Protein AF-A0A9J2QB67-F1 (afdb_monomer)

Solvent-accessible surface area (backbone atoms only — not comparable to full-atom values): 8719 Å² total; per-residue (Å²): 133,60,73,65,62,54,54,50,54,52,50,55,50,44,72,65,38,98,66,80,51,70,64,61,46,50,52,53,48,48,51,54,61,68,37,84,89,52,52,71,71,57,32,49,53,51,45,48,54,51,47,55,43,34,74,77,71,47,93,49,71,68,60,41,54,56,48,50,53,51,44,55,51,50,52,51,51,55,53,48,52,60,59,56,72,72,69,85,73,91,74,94,75,89,80,91,79,90,83,89,84,81,88,80,92,76,84,88,75,79,81,81,82,79,80,79,80,81,80,84,80,82,84,82,80,82,82,82,7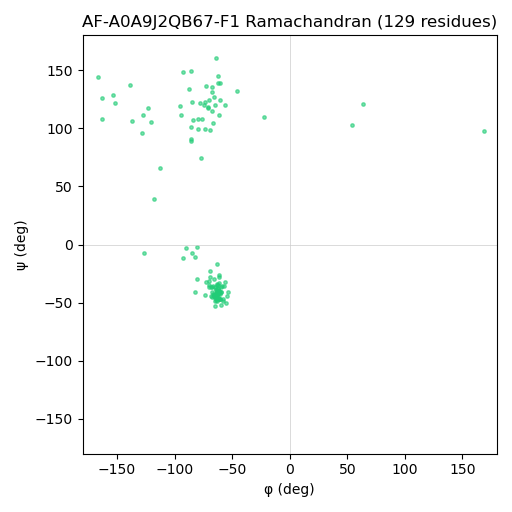6,90,132

Organism: Ascaris lumbricoides (NCBI:txid6252)

Sequence (131 aa):
MDSEQLYLALIDLAYSAPIFDENAVLDALDSALNCEYLSNEEKLRFSQRKLDFLEDLGTDINKLQKHLEYHTQLQKTIEGIATSSKRKSDHESKGNHSEKRSHTNANYGIPYVQQQQQYYVAATTTTDGLL

Foldseek 3Di:
DDPLVVLVVQLVVQVVDPDRDPVSNVVSLVCQLPDPPDDLVSNLVSLVVVLVCCVPPNPDVVSNVVSVVVSVVSVVVVVVVVVVVVPPDDDDDDDDDDDDDDDDDDDPDDDDPPDDDDDDDDDDDPPDDDD

Structure (mmCIF, N/CA/C/O backbone):
data_AF-A0A9J2QB67-F1
#
_entry.id   AF-A0A9J2QB67-F1
#
loop_
_atom_site.group_PDB
_atom_site.id
_atom_site.type_symbol
_atom_site.label_atom_id
_atom_site.label_alt_id
_atom_site.label_comp_id
_atom_site.label_asym_id
_atom_site.label_entity_id
_atom_site.label_seq_id
_atom_site.pdbx_PDB_ins_code
_atom_site.Cartn_x
_atom_site.Cartn_y
_atom_site.Cartn_z
_atom_site.occupancy
_atom_site.B_iso_or_equiv
_atom_site.auth_seq_id
_atom_site.auth_comp_id
_atom_site.auth_asym_id
_atom_site.auth_atom_id
_atom_site.pdbx_PDB_model_num
ATOM 1 N N . MET A 1 1 ? -0.056 -24.028 7.657 1.00 48.44 1 MET A N 1
ATOM 2 C CA . MET A 1 1 ? 0.645 -23.062 6.794 1.00 48.44 1 MET A CA 1
ATOM 3 C C . MET A 1 1 ? -0.027 -21.738 7.051 1.00 48.44 1 MET A C 1
ATOM 5 O O . MET A 1 1 ? -1.178 -21.579 6.662 1.00 48.44 1 MET A O 1
ATOM 9 N N . ASP A 1 2 ? 0.611 -20.895 7.854 1.00 61.69 2 ASP A N 1
ATOM 10 C CA . ASP A 1 2 ? 0.004 -19.665 8.356 1.00 61.69 2 ASP A CA 1
ATOM 11 C C . ASP A 1 2 ? -0.216 -18.690 7.197 1.00 61.69 2 ASP A C 1
ATOM 13 O O . ASP A 1 2 ? 0.683 -18.470 6.384 1.00 61.69 2 ASP A O 1
ATOM 17 N N . SER A 1 3 ? -1.423 -18.125 7.097 1.00 72.44 3 SER A N 1
ATOM 18 C CA . SER A 1 3 ? -1.799 -17.238 5.988 1.00 72.44 3 SER A CA 1
ATOM 19 C C . SER A 1 3 ? -0.844 -16.047 5.856 1.00 72.44 3 SER A C 1
ATOM 21 O O . SER A 1 3 ? -0.589 -15.602 4.743 1.00 72.44 3 SER A O 1
ATOM 23 N N . GLU A 1 4 ? -0.284 -15.558 6.966 1.00 81.88 4 GLU A N 1
ATOM 24 C CA . GLU A 1 4 ? 0.693 -14.464 6.981 1.00 81.88 4 GLU A CA 1
ATOM 25 C C . GLU A 1 4 ? 2.015 -14.845 6.295 1.00 81.88 4 GLU A C 1
ATOM 27 O O . GLU A 1 4 ? 2.534 -14.072 5.492 1.00 81.88 4 GLU A O 1
ATOM 32 N N . GLN A 1 5 ? 2.537 -16.049 6.552 1.00 85.88 5 GLN A N 1
ATOM 33 C CA . GLN A 1 5 ? 3.798 -16.520 5.963 1.00 85.88 5 GLN A CA 1
ATOM 34 C C . GLN A 1 5 ? 3.699 -16.642 4.439 1.00 85.88 5 GLN A C 1
ATOM 36 O O . GLN A 1 5 ? 4.667 -16.364 3.736 1.00 85.88 5 GLN A O 1
ATOM 41 N N . LEU A 1 6 ? 2.520 -17.007 3.922 1.00 85.94 6 LEU A N 1
ATOM 42 C CA . LEU A 1 6 ? 2.271 -17.060 2.482 1.00 85.94 6 LEU A CA 1
ATOM 43 C C . LEU A 1 6 ? 2.345 -15.666 1.843 1.00 85.94 6 LEU A C 1
ATOM 45 O O . LEU A 1 6 ? 2.995 -15.503 0.813 1.00 85.94 6 LEU A O 1
ATOM 49 N N . TYR A 1 7 ? 1.710 -14.663 2.455 1.00 82.50 7 TYR A N 1
ATOM 50 C CA . TYR A 1 7 ? 1.738 -13.295 1.931 1.00 82.50 7 TYR A CA 1
ATOM 51 C C . TYR A 1 7 ? 3.133 -12.673 2.013 1.00 82.50 7 TYR A C 1
ATOM 53 O O . TYR A 1 7 ? 3.536 -11.982 1.082 1.00 82.50 7 TYR A O 1
ATOM 61 N N . LEU A 1 8 ? 3.899 -12.962 3.070 1.00 89.81 8 LEU A N 1
ATOM 62 C CA . LEU A 1 8 ? 5.302 -12.547 3.158 1.00 89.81 8 LEU A CA 1
ATOM 63 C C . LEU A 1 8 ? 6.142 -13.165 2.032 1.00 89.81 8 LEU A C 1
ATOM 65 O O . LEU A 1 8 ? 6.834 -12.439 1.327 1.00 89.81 8 LEU A O 1
ATOM 69 N N . ALA A 1 9 ? 5.999 -14.471 1.787 1.00 87.50 9 ALA A N 1
ATOM 70 C CA . ALA A 1 9 ? 6.723 -15.145 0.709 1.00 87.50 9 ALA A CA 1
ATOM 71 C C . ALA A 1 9 ? 6.370 -14.597 -0.690 1.00 87.50 9 ALA A C 1
ATOM 73 O O . ALA A 1 9 ? 7.232 -14.527 -1.563 1.00 87.50 9 ALA A O 1
ATOM 74 N N . LEU A 1 10 ? 5.115 -14.192 -0.911 1.00 80.75 10 LEU A N 1
ATOM 75 C CA . LEU A 1 10 ? 4.674 -13.549 -2.156 1.00 80.75 10 LEU A CA 1
ATOM 76 C C . LEU A 1 10 ? 5.297 -12.163 -2.352 1.00 80.75 10 LEU A C 1
ATOM 78 O O . LEU A 1 10 ? 5.704 -11.832 -3.465 1.00 80.75 10 LEU A O 1
ATOM 82 N N . ILE A 1 11 ? 5.394 -11.377 -1.280 1.00 80.06 11 ILE A N 1
ATOM 83 C CA . ILE A 1 11 ? 6.034 -10.059 -1.302 1.00 80.06 11 ILE A CA 1
ATOM 84 C C . ILE A 1 11 ? 7.529 -10.207 -1.617 1.00 80.06 11 ILE A C 1
ATOM 86 O O . ILE A 1 11 ? 8.027 -9.546 -2.527 1.00 80.06 11 ILE A O 1
ATOM 90 N N . ASP A 1 12 ? 8.223 -11.128 -0.944 1.00 86.69 12 ASP A N 1
ATOM 91 C CA . ASP A 1 12 ? 9.645 -11.400 -1.186 1.00 86.69 12 ASP A CA 1
ATOM 92 C C . ASP A 1 12 ? 9.903 -11.856 -2.631 1.00 86.69 12 ASP A C 1
ATOM 94 O O . ASP A 1 12 ? 10.854 -11.410 -3.279 1.00 86.69 12 ASP A O 1
ATOM 98 N N . LEU A 1 13 ? 9.021 -12.705 -3.175 1.00 78.81 13 LEU A N 1
ATOM 99 C CA . LEU A 1 13 ? 9.096 -13.139 -4.568 1.00 78.81 13 LEU A CA 1
ATOM 100 C C . LEU A 1 13 ? 8.933 -11.960 -5.535 1.00 78.81 13 LEU A C 1
ATOM 102 O O . LEU A 1 13 ? 9.710 -11.849 -6.484 1.00 78.81 13 LEU A O 1
ATOM 106 N N . ALA A 1 14 ? 7.967 -11.073 -5.293 1.00 71.94 14 ALA A N 1
ATOM 107 C CA . ALA A 1 14 ? 7.747 -9.897 -6.129 1.00 71.94 14 ALA A CA 1
ATOM 108 C C . ALA A 1 14 ? 8.960 -8.945 -6.113 1.00 71.94 14 ALA A C 1
ATOM 110 O O . ALA A 1 14 ? 9.357 -8.448 -7.166 1.00 71.94 14 ALA A O 1
ATOM 111 N N . TYR A 1 15 ? 9.619 -8.767 -4.961 1.00 71.12 15 TYR A N 1
ATOM 112 C CA . TYR A 1 15 ? 10.872 -8.005 -4.867 1.00 71.12 15 TYR A CA 1
ATOM 113 C C . TYR A 1 15 ? 12.048 -8.658 -5.601 1.00 71.12 15 TYR A C 1
ATOM 115 O O . TYR A 1 15 ? 12.943 -7.960 -6.073 1.00 71.12 15 TYR A O 1
ATOM 123 N N . SER A 1 16 ? 12.057 -9.988 -5.710 1.00 77.12 16 SER A N 1
ATOM 124 C CA . SER A 1 16 ? 13.118 -10.737 -6.395 1.00 77.12 16 SER A CA 1
ATOM 125 C C . SER A 1 16 ? 12.983 -10.771 -7.925 1.00 77.12 16 SER A C 1
ATOM 127 O O . SER A 1 16 ? 13.834 -11.353 -8.604 1.00 77.12 16 SER A O 1
ATOM 129 N N . ALA A 1 17 ? 11.921 -10.178 -8.485 1.00 69.56 17 ALA A N 1
ATOM 130 C CA . ALA A 1 17 ? 11.664 -10.205 -9.917 1.00 69.56 17 ALA A CA 1
ATOM 131 C C . ALA A 1 17 ? 12.785 -9.495 -10.714 1.00 69.56 17 ALA A C 1
ATOM 133 O O . ALA A 1 17 ? 13.232 -8.416 -10.320 1.00 69.56 17 ALA A O 1
ATOM 134 N N . PRO A 1 18 ? 13.223 -10.039 -11.872 1.00 69.81 18 PRO A N 1
ATOM 135 C CA . PRO A 1 18 ? 14.298 -9.443 -12.679 1.00 69.81 18 PRO A CA 1
ATOM 136 C C . PRO A 1 18 ? 13.968 -8.038 -13.196 1.00 69.81 18 PRO A C 1
ATOM 138 O O . PRO A 1 18 ? 14.860 -7.248 -13.493 1.00 69.81 18 PRO A O 1
ATOM 141 N N . ILE A 1 19 ? 12.673 -7.757 -13.339 1.00 76.75 19 ILE A N 1
ATOM 142 C CA . ILE A 1 19 ? 12.119 -6.449 -13.651 1.00 76.75 19 ILE A CA 1
ATOM 143 C C . ILE A 1 19 ? 11.147 -6.150 -12.520 1.00 76.75 19 ILE A C 1
ATOM 145 O O . ILE A 1 19 ? 10.186 -6.892 -12.321 1.00 76.75 19 ILE A O 1
ATOM 149 N N . PHE A 1 20 ? 11.425 -5.087 -11.773 1.00 80.38 20 PHE A N 1
ATOM 150 C CA . PHE A 1 20 ? 10.541 -4.627 -10.715 1.00 80.38 20 PHE A CA 1
ATOM 151 C C . PHE A 1 20 ? 9.217 -4.143 -11.315 1.00 80.38 20 PHE A C 1
ATOM 153 O O . PHE A 1 20 ? 9.212 -3.292 -12.208 1.00 80.38 20 PHE A O 1
ATOM 160 N N . ASP A 1 21 ? 8.109 -4.677 -10.808 1.00 85.94 21 ASP A N 1
ATOM 161 C CA . ASP A 1 21 ? 6.758 -4.247 -11.158 1.00 85.94 21 ASP A CA 1
ATOM 162 C C . ASP A 1 21 ? 6.037 -3.767 -9.897 1.00 85.94 21 ASP A C 1
ATOM 164 O O . ASP A 1 21 ? 5.620 -4.563 -9.053 1.00 85.94 21 ASP A O 1
ATOM 168 N N . GLU A 1 22 ? 5.889 -2.445 -9.781 1.00 89.56 22 GLU A N 1
ATOM 169 C CA . GLU A 1 22 ? 5.167 -1.804 -8.680 1.00 89.56 22 GLU A CA 1
ATOM 170 C C . GLU A 1 22 ? 3.751 -2.378 -8.536 1.00 89.56 22 GLU A C 1
ATOM 172 O O . GLU A 1 22 ? 3.294 -2.626 -7.420 1.00 89.56 22 GLU A O 1
ATOM 177 N N . ASN A 1 23 ? 3.057 -2.621 -9.652 1.00 90.69 23 ASN A N 1
ATOM 178 C CA . ASN A 1 23 ? 1.663 -3.051 -9.611 1.00 90.69 23 ASN A CA 1
ATOM 179 C C . ASN A 1 23 ? 1.542 -4.477 -9.076 1.00 90.69 23 ASN A C 1
ATOM 181 O O . ASN A 1 23 ? 0.641 -4.740 -8.289 1.00 90.69 23 ASN A O 1
ATOM 185 N N . ALA A 1 24 ? 2.487 -5.362 -9.401 1.00 89.50 24 ALA A N 1
ATOM 186 C CA . ALA A 1 24 ? 2.505 -6.718 -8.859 1.00 89.50 24 ALA A CA 1
ATOM 187 C C . ALA A 1 24 ? 2.644 -6.730 -7.323 1.00 89.50 24 ALA A C 1
ATOM 189 O O . ALA A 1 24 ? 1.969 -7.504 -6.641 1.00 89.50 24 ALA A O 1
ATOM 190 N N . VAL A 1 25 ? 3.482 -5.847 -6.764 1.00 89.50 25 VAL A N 1
ATOM 191 C CA . VAL A 1 25 ? 3.632 -5.700 -5.305 1.00 89.50 25 VAL A CA 1
ATOM 192 C C . VAL A 1 25 ? 2.359 -5.117 -4.684 1.00 89.50 25 VAL A C 1
ATOM 194 O O . VAL A 1 25 ? 1.877 -5.621 -3.665 1.00 89.50 25 VAL A O 1
ATOM 197 N N . LEU A 1 26 ? 1.782 -4.083 -5.305 1.00 93.50 26 LEU A N 1
ATOM 198 C CA . LEU A 1 26 ? 0.538 -3.467 -4.836 1.00 93.50 26 LEU A CA 1
ATOM 199 C C . LEU A 1 26 ? -0.635 -4.450 -4.852 1.00 93.50 26 LEU A C 1
ATOM 201 O O . LEU A 1 26 ? -1.366 -4.511 -3.865 1.00 93.50 26 LEU A O 1
ATOM 205 N N . ASP A 1 27 ? -0.769 -5.258 -5.902 1.00 94.12 27 ASP A N 1
ATOM 206 C CA . ASP A 1 27 ? -1.821 -6.267 -6.035 1.00 94.12 27 ASP A CA 1
ATOM 207 C C . ASP A 1 27 ? -1.700 -7.358 -4.959 1.00 94.12 27 ASP A C 1
ATOM 209 O O . ASP A 1 27 ? -2.707 -7.800 -4.393 1.00 94.12 27 ASP A O 1
ATOM 213 N N . ALA A 1 28 ? -0.476 -7.770 -4.613 1.00 91.69 28 ALA A N 1
ATOM 214 C CA . ALA A 1 28 ? -0.235 -8.720 -3.527 1.00 91.69 28 ALA A CA 1
ATOM 215 C C . ALA A 1 28 ? -0.620 -8.134 -2.155 1.00 91.69 28 ALA A C 1
ATOM 217 O O . ALA A 1 28 ? -1.291 -8.796 -1.356 1.00 91.69 28 ALA A O 1
ATOM 218 N N . LEU A 1 29 ? -0.248 -6.877 -1.894 1.00 94.31 29 LEU A N 1
ATOM 219 C CA . LEU A 1 29 ? -0.620 -6.164 -0.668 1.00 94.31 29 LEU A CA 1
ATOM 220 C C . LEU A 1 29 ? -2.138 -5.952 -0.579 1.00 94.31 29 LEU A C 1
ATOM 222 O O . LEU A 1 29 ? -2.729 -6.170 0.478 1.00 94.31 29 LEU A O 1
ATOM 226 N N . ASP A 1 30 ? -2.786 -5.592 -1.685 1.00 95.62 30 ASP A N 1
ATOM 227 C CA . ASP A 1 30 ? -4.239 -5.431 -1.749 1.00 95.62 30 ASP A CA 1
ATOM 228 C C . ASP A 1 30 ? -4.977 -6.756 -1.564 1.00 95.62 30 ASP A C 1
ATOM 230 O O . ASP A 1 30 ? -6.008 -6.800 -0.890 1.00 95.62 30 ASP A O 1
ATOM 234 N N . SER A 1 31 ? -4.431 -7.858 -2.073 1.00 94.69 31 SER A N 1
ATOM 235 C CA . SER A 1 31 ? -4.977 -9.196 -1.826 1.00 94.69 31 SER A CA 1
ATOM 236 C C . SER A 1 31 ? -4.977 -9.538 -0.333 1.00 94.69 31 SER A C 1
ATOM 238 O O . SER A 1 31 ? -5.980 -10.030 0.186 1.00 94.69 31 SER A O 1
ATOM 240 N N . ALA A 1 32 ? -3.900 -9.208 0.389 1.00 93.62 32 ALA A N 1
ATOM 241 C CA . ALA A 1 32 ? -3.848 -9.387 1.838 1.00 93.62 32 ALA A CA 1
ATOM 242 C C . ALA A 1 32 ? -4.883 -8.499 2.557 1.00 93.62 32 ALA A C 1
ATOM 244 O O . ALA A 1 32 ? -5.626 -8.978 3.413 1.00 93.62 32 ALA A O 1
ATOM 245 N N . LEU A 1 33 ? -5.004 -7.222 2.181 1.00 95.75 33 LEU A N 1
ATOM 246 C CA . LEU A 1 33 ? -5.955 -6.290 2.805 1.00 95.75 33 LEU A CA 1
ATOM 247 C C . LEU A 1 33 ? -7.424 -6.698 2.606 1.00 95.75 33 LEU A C 1
ATOM 249 O O . LEU A 1 33 ? -8.247 -6.530 3.512 1.00 95.75 33 LEU A O 1
ATOM 253 N N . ASN A 1 34 ? -7.739 -7.288 1.454 1.00 94.88 34 ASN A N 1
ATOM 254 C CA . ASN A 1 34 ? -9.0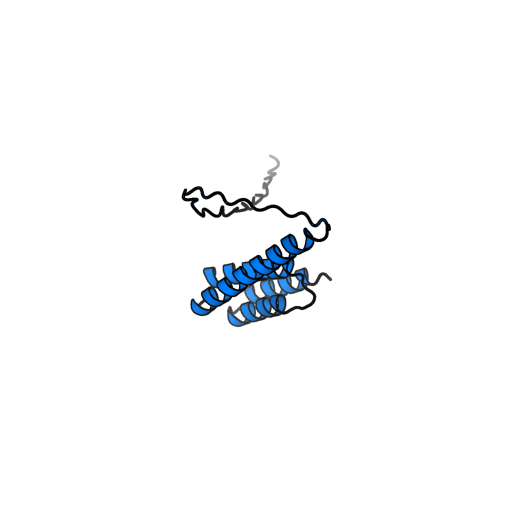82 -7.758 1.119 1.00 94.88 34 ASN A CA 1
ATOM 255 C C . ASN A 1 34 ? -9.391 -9.169 1.649 1.00 94.88 34 ASN A C 1
ATOM 257 O O . ASN A 1 34 ? -10.541 -9.599 1.594 1.00 94.88 34 ASN A O 1
ATOM 261 N N . CYS A 1 35 ? -8.410 -9.885 2.207 1.00 93.75 35 CYS A N 1
ATOM 262 C CA . CYS A 1 35 ? -8.608 -11.229 2.745 1.00 93.75 35 CYS A CA 1
ATOM 263 C C . CYS A 1 35 ? -9.561 -11.213 3.954 1.00 93.75 35 CYS A C 1
ATOM 265 O O . CYS A 1 35 ? -9.284 -10.574 4.968 1.00 93.75 35 CYS A O 1
ATOM 267 N N . GLU A 1 36 ? -10.684 -11.927 3.883 1.00 92.81 36 GLU A N 1
ATOM 268 C CA . GLU A 1 36 ? -11.672 -11.989 4.977 1.00 92.81 36 GLU A CA 1
ATOM 269 C C . GLU A 1 36 ? -11.161 -12.741 6.214 1.00 92.81 36 GLU A C 1
ATOM 271 O O . GLU A 1 36 ? -11.634 -12.503 7.322 1.00 92.81 36 GLU A O 1
ATOM 276 N N . TYR A 1 37 ? -10.172 -13.619 6.036 1.00 93.56 37 TYR A N 1
ATOM 277 C CA . TYR A 1 37 ? -9.615 -14.443 7.109 1.00 93.56 37 TYR A CA 1
ATOM 278 C C . TYR A 1 37 ? -8.564 -13.724 7.961 1.00 93.56 37 TYR A C 1
ATOM 280 O O . TYR A 1 37 ? -8.176 -14.255 8.999 1.00 93.56 37 TYR A O 1
ATOM 288 N N . LEU A 1 38 ? -8.101 -12.542 7.541 1.00 92.12 38 LEU A N 1
ATOM 289 C CA . LEU A 1 38 ? -7.184 -11.730 8.338 1.00 92.12 38 LEU A CA 1
ATOM 290 C C . LEU A 1 38 ? -7.960 -10.828 9.296 1.00 92.12 38 LEU A C 1
ATOM 292 O O . LEU A 1 38 ? -8.904 -10.133 8.907 1.00 92.12 38 LEU A O 1
ATOM 296 N N . SER A 1 39 ? -7.516 -10.795 10.547 1.00 94.25 39 SER A N 1
ATOM 297 C CA . SER A 1 39 ? -7.991 -9.842 11.543 1.00 94.25 39 SER A CA 1
ATOM 298 C C . SER A 1 39 ? -7.644 -8.405 11.147 1.00 94.25 39 SER A C 1
ATOM 300 O O . SER A 1 39 ? -6.733 -8.146 10.356 1.00 94.25 39 SER A O 1
ATOM 302 N N . ASN A 1 40 ? -8.348 -7.435 11.733 1.00 92.75 40 ASN A N 1
ATOM 303 C CA . ASN A 1 40 ? -8.054 -6.025 11.479 1.00 92.75 40 ASN A CA 1
ATOM 304 C C . ASN A 1 40 ? -6.625 -5.646 11.909 1.00 92.75 40 ASN A C 1
ATOM 306 O O . ASN A 1 40 ? -5.991 -4.848 11.227 1.00 92.75 40 ASN A O 1
ATOM 310 N N . GLU A 1 41 ? -6.092 -6.256 12.973 1.00 93.81 41 GLU A N 1
ATOM 311 C CA . GLU A 1 41 ? -4.711 -6.049 13.425 1.00 93.81 41 GLU A CA 1
ATOM 312 C C . GLU A 1 41 ? -3.683 -6.536 12.392 1.00 93.81 41 GLU A C 1
ATOM 314 O O . GLU A 1 41 ? -2.691 -5.858 12.121 1.00 93.81 41 GLU A O 1
ATOM 319 N N . GLU A 1 42 ? -3.920 -7.698 11.778 1.00 94.38 42 GLU A N 1
ATOM 320 C CA . GLU A 1 42 ? -3.063 -8.225 10.709 1.00 94.38 42 GLU A CA 1
ATOM 321 C C . GLU A 1 42 ? -3.158 -7.349 9.458 1.00 94.38 42 GLU A C 1
ATOM 323 O O . GLU A 1 42 ? -2.135 -6.954 8.894 1.00 94.38 42 GLU A O 1
ATOM 328 N N . LYS A 1 43 ? -4.375 -6.954 9.066 1.00 97.00 43 LYS A N 1
ATOM 329 C CA . LYS A 1 43 ? -4.593 -6.005 7.964 1.00 97.00 43 LYS A CA 1
ATOM 330 C C . LYS A 1 43 ? -3.914 -4.667 8.220 1.00 97.00 43 LYS A C 1
ATOM 332 O O . LYS A 1 43 ? -3.390 -4.073 7.283 1.00 97.00 43 LYS A O 1
ATOM 337 N N . LEU A 1 44 ? -3.864 -4.203 9.468 1.00 96.62 44 LEU A N 1
ATOM 338 C CA . LEU A 1 44 ? -3.177 -2.966 9.825 1.00 96.62 44 LEU A CA 1
ATOM 339 C C . LEU A 1 44 ? -1.670 -3.064 9.555 1.00 96.62 44 LEU A C 1
ATOM 341 O O . LEU A 1 44 ? -1.090 -2.128 9.006 1.00 96.62 44 LEU A O 1
ATOM 345 N N . ARG A 1 45 ? -1.049 -4.214 9.845 1.00 96.88 45 ARG A N 1
ATOM 346 C CA . ARG A 1 45 ? 0.370 -4.468 9.533 1.00 96.88 45 ARG A CA 1
ATOM 347 C C . ARG A 1 45 ? 0.637 -4.474 8.029 1.00 96.88 45 ARG A C 1
ATOM 349 O O . ARG A 1 45 ? 1.603 -3.862 7.584 1.00 96.88 45 ARG A O 1
ATOM 356 N N . PHE A 1 46 ? -0.219 -5.122 7.235 1.00 97.44 46 PHE A N 1
ATOM 357 C CA . PHE A 1 46 ? -0.114 -5.072 5.768 1.00 97.44 46 PHE A CA 1
ATOM 358 C C . PHE A 1 46 ? -0.365 -3.666 5.222 1.00 97.44 46 PHE A C 1
ATOM 360 O O . PHE A 1 46 ? 0.317 -3.226 4.300 1.00 97.44 46 PHE A O 1
ATOM 367 N N . SER A 1 47 ? -1.292 -2.929 5.831 1.00 98.19 47 SER A N 1
ATOM 368 C CA . SER A 1 47 ? -1.572 -1.550 5.455 1.00 98.19 47 SER A CA 1
ATOM 369 C C . SER A 1 47 ? -0.367 -0.650 5.702 1.00 98.19 47 SER A C 1
ATOM 371 O O . SER A 1 47 ? -0.120 0.205 4.857 1.00 98.19 47 SER A O 1
ATOM 373 N N . GLN A 1 48 ? 0.364 -0.846 6.805 1.00 97.69 48 GLN A N 1
ATOM 374 C CA . GLN A 1 48 ? 1.605 -0.122 7.086 1.00 97.69 48 GLN A CA 1
ATOM 375 C 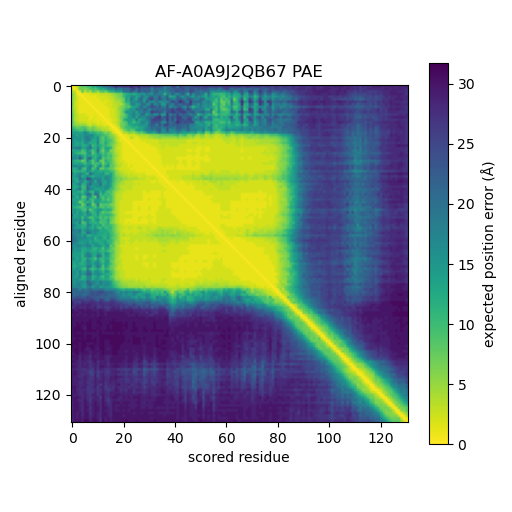C . GLN A 1 48 ? 2.691 -0.469 6.065 1.00 97.69 48 GLN A C 1
ATOM 377 O O . GLN A 1 48 ? 3.242 0.429 5.450 1.00 97.69 48 GLN A O 1
ATOM 382 N N . ARG A 1 49 ? 2.921 -1.759 5.781 1.00 96.44 49 ARG A N 1
ATOM 383 C CA . ARG A 1 49 ? 3.906 -2.176 4.761 1.00 96.44 49 ARG A CA 1
ATOM 384 C C . ARG A 1 49 ? 3.626 -1.572 3.386 1.00 96.44 49 ARG A C 1
ATOM 386 O O . ARG A 1 49 ? 4.551 -1.234 2.660 1.00 96.44 49 ARG A O 1
ATOM 393 N N . LYS A 1 50 ? 2.348 -1.424 3.026 1.00 97.62 50 LYS A N 1
ATOM 394 C CA . LYS A 1 50 ? 1.954 -0.755 1.783 1.00 97.62 50 LYS A CA 1
ATOM 395 C C . LYS A 1 50 ? 2.201 0.759 1.816 1.00 97.62 50 LYS A C 1
ATOM 397 O O . LYS A 1 50 ? 2.501 1.314 0.765 1.00 97.62 50 LYS A O 1
ATOM 402 N N . LEU A 1 51 ? 2.101 1.419 2.975 1.00 97.75 51 LEU A N 1
ATOM 403 C CA . LEU A 1 51 ? 2.539 2.814 3.119 1.00 97.75 51 LEU A CA 1
ATOM 404 C C . LEU A 1 51 ? 4.047 2.929 2.929 1.00 97.75 51 LEU A C 1
ATOM 406 O O . LEU A 1 51 ? 4.464 3.666 2.046 1.00 97.75 51 LEU A O 1
ATOM 410 N N . ASP A 1 52 ? 4.823 2.133 3.667 1.00 96.50 52 ASP A N 1
ATOM 411 C CA . ASP A 1 52 ? 6.288 2.130 3.582 1.00 96.50 52 ASP A CA 1
ATOM 412 C C . ASP A 1 52 ? 6.742 1.911 2.123 1.00 96.50 52 ASP A C 1
ATOM 414 O O . ASP A 1 52 ? 7.557 2.653 1.584 1.00 96.50 52 ASP A O 1
ATOM 418 N N . PHE A 1 53 ? 6.118 0.955 1.424 1.00 95.19 53 PHE A N 1
ATOM 419 C CA . PHE A 1 53 ? 6.375 0.705 0.005 1.00 95.19 53 PHE A CA 1
ATOM 420 C C . PHE A 1 53 ? 6.057 1.904 -0.900 1.00 95.19 53 PHE A C 1
ATOM 422 O O . PHE A 1 53 ? 6.841 2.230 -1.789 1.00 95.19 53 PHE A O 1
ATOM 429 N N . LEU A 1 54 ? 4.897 2.540 -0.717 1.00 96.44 54 LEU A N 1
ATOM 430 C CA . LEU A 1 54 ? 4.487 3.683 -1.535 1.00 96.44 54 LEU A CA 1
ATOM 431 C C . LEU A 1 54 ? 5.336 4.932 -1.254 1.00 96.44 54 LEU A C 1
ATOM 433 O O . LEU A 1 54 ? 5.493 5.751 -2.156 1.00 96.44 54 LEU A O 1
ATOM 437 N N . GLU A 1 55 ? 5.874 5.076 -0.043 1.00 94.81 55 GLU A N 1
ATOM 438 C CA . GLU A 1 55 ? 6.799 6.152 0.330 1.00 94.81 55 GLU A CA 1
ATOM 439 C C . GLU A 1 55 ? 8.191 5.948 -0.281 1.00 94.81 55 GLU A C 1
ATOM 441 O O . GLU A 1 55 ? 8.758 6.896 -0.827 1.00 94.81 55 GLU A O 1
ATOM 446 N N . ASP A 1 56 ? 8.714 4.720 -0.240 1.00 92.31 56 ASP A N 1
ATOM 447 C CA . ASP A 1 56 ? 10.068 4.413 -0.709 1.00 92.31 56 ASP A CA 1
ATOM 448 C C . ASP A 1 56 ? 10.149 4.213 -2.232 1.00 92.31 56 ASP A C 1
ATOM 450 O O . ASP A 1 56 ? 11.115 4.636 -2.872 1.00 92.31 56 ASP A O 1
ATOM 454 N N . LEU A 1 57 ? 9.159 3.527 -2.816 1.00 91.88 57 LEU A N 1
ATOM 455 C CA . LEU A 1 57 ? 9.208 3.000 -4.189 1.00 91.88 57 LEU A CA 1
ATOM 456 C C . LEU A 1 57 ? 8.019 3.422 -5.062 1.00 91.88 57 LEU A C 1
ATOM 458 O O . LEU A 1 57 ? 8.016 3.137 -6.261 1.00 91.88 57 LEU A O 1
ATOM 462 N N . GLY A 1 58 ? 7.003 4.071 -4.491 1.00 90.62 58 GLY A N 1
ATOM 463 C CA . GLY A 1 58 ? 5.796 4.453 -5.216 1.00 90.62 58 GLY A CA 1
ATOM 464 C C . GLY A 1 58 ? 6.051 5.531 -6.269 1.00 90.62 58 GLY A C 1
ATOM 465 O O . GLY A 1 58 ? 6.702 6.542 -6.012 1.00 90.62 58 GLY A O 1
ATOM 466 N N . THR A 1 59 ? 5.479 5.352 -7.460 1.00 90.81 59 THR A N 1
ATOM 467 C CA . THR A 1 59 ? 5.585 6.340 -8.549 1.00 90.81 59 THR A CA 1
ATOM 468 C C . THR A 1 59 ? 4.438 7.356 -8.588 1.00 90.81 59 THR A C 1
ATOM 470 O O . THR A 1 59 ? 4.532 8.362 -9.293 1.00 90.81 59 THR A O 1
ATOM 473 N N . ASP A 1 60 ? 3.362 7.134 -7.823 1.00 93.62 60 ASP A N 1
ATOM 474 C CA . ASP A 1 60 ? 2.161 7.979 -7.809 1.00 93.62 60 ASP A CA 1
ATOM 475 C C . ASP A 1 60 ? 1.773 8.422 -6.390 1.00 93.62 60 ASP A C 1
ATOM 477 O O . ASP A 1 60 ? 1.275 7.645 -5.570 1.00 93.62 60 ASP A O 1
ATOM 481 N N . ILE A 1 61 ? 1.926 9.722 -6.132 1.00 94.12 61 ILE A N 1
ATOM 482 C CA . ILE A 1 61 ? 1.588 10.351 -4.851 1.00 94.12 61 ILE A CA 1
ATOM 483 C C . ILE A 1 61 ? 0.099 10.238 -4.497 1.00 94.12 61 ILE A C 1
ATOM 485 O O . ILE A 1 61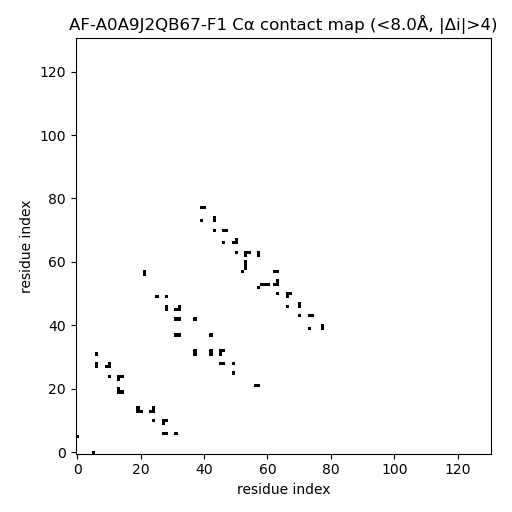 ? -0.251 10.193 -3.318 1.00 94.12 61 ILE A O 1
ATOM 489 N N . ASN A 1 62 ? -0.792 10.141 -5.488 1.00 96.94 62 ASN A N 1
ATOM 490 C CA . ASN A 1 62 ? -2.224 9.995 -5.229 1.00 96.94 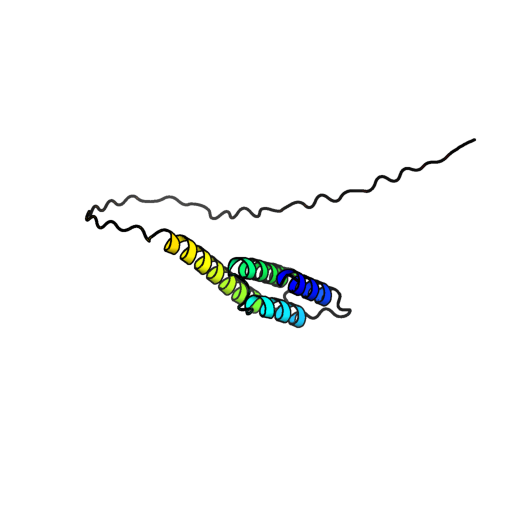62 ASN A CA 1
ATOM 491 C C . ASN A 1 62 ? -2.535 8.613 -4.645 1.00 96.94 62 ASN A C 1
ATOM 493 O O . ASN A 1 62 ? -3.404 8.495 -3.779 1.00 96.94 62 ASN A O 1
ATOM 497 N N . LYS A 1 63 ? -1.806 7.567 -5.069 1.00 96.06 63 LYS A N 1
ATOM 498 C CA . LYS A 1 63 ? -1.920 6.227 -4.472 1.00 96.06 63 LYS A CA 1
ATOM 499 C C . LYS A 1 63 ? -1.487 6.251 -3.008 1.00 96.06 63 LYS A C 1
ATOM 501 O O . LYS A 1 63 ? -2.194 5.692 -2.172 1.00 96.06 63 LYS A O 1
ATOM 506 N N . LEU A 1 64 ? -0.382 6.935 -2.699 1.00 97.50 64 LEU A N 1
ATOM 507 C CA . LEU A 1 64 ? 0.104 7.111 -1.328 1.00 97.50 64 LEU A CA 1
ATOM 508 C C . LEU A 1 64 ? -0.933 7.825 -0.450 1.00 97.50 64 LEU A C 1
ATOM 510 O O . LEU A 1 64 ? -1.318 7.303 0.593 1.00 97.50 64 LEU A O 1
ATOM 514 N N . GLN A 1 65 ? -1.446 8.974 -0.896 1.00 97.44 65 GLN A N 1
ATOM 515 C CA . GLN A 1 65 ? -2.443 9.747 -0.145 1.00 97.44 65 GLN A CA 1
ATOM 516 C C . GLN A 1 65 ? -3.728 8.950 0.098 1.00 97.44 65 GLN A C 1
ATOM 518 O O . GLN A 1 65 ? -4.204 8.863 1.230 1.00 97.44 65 GLN A O 1
ATOM 523 N N . LYS A 1 66 ? -4.255 8.299 -0.945 1.00 98.00 66 LYS A N 1
ATOM 524 C CA . LYS A 1 66 ? -5.444 7.449 -0.831 1.00 98.00 66 LYS A CA 1
ATOM 525 C C . LYS A 1 66 ? -5.227 6.302 0.157 1.00 98.00 66 LYS A C 1
ATOM 527 O O . LYS A 1 66 ? -6.123 5.964 0.930 1.00 98.00 66 LYS A O 1
ATOM 532 N N . HIS A 1 67 ? -4.046 5.686 0.133 1.00 98.25 67 HIS A N 1
ATOM 533 C CA . HIS A 1 67 ? -3.741 4.576 1.029 1.00 98.25 67 HIS A CA 1
ATOM 534 C C . HIS A 1 67 ? -3.521 5.033 2.480 1.00 98.25 67 HIS A C 1
ATOM 536 O O . HIS A 1 67 ? -3.917 4.330 3.409 1.00 98.25 67 HIS A O 1
ATOM 542 N N . LEU A 1 68 ? -2.993 6.240 2.696 1.00 98.06 68 LEU A N 1
ATOM 543 C CA . LEU A 1 68 ? -2.884 6.862 4.020 1.00 98.06 68 LEU A CA 1
ATOM 544 C C . LEU A 1 68 ? -4.256 7.119 4.657 1.00 98.06 68 LEU A C 1
ATOM 546 O O . LEU A 1 68 ? -4.452 6.856 5.848 1.00 98.06 68 LEU A O 1
ATOM 550 N N . GLU A 1 69 ? -5.226 7.584 3.870 1.00 98.25 69 GLU A N 1
ATOM 551 C CA . GLU A 1 69 ? -6.612 7.735 4.326 1.00 98.25 69 GLU A CA 1
ATOM 552 C C . GLU A 1 69 ? -7.213 6.387 4.743 1.00 98.25 69 GLU A C 1
ATOM 554 O O . GLU A 1 69 ? -7.784 6.271 5.833 1.00 98.25 69 GLU A O 1
ATOM 559 N N . TYR A 1 70 ? -7.029 5.351 3.915 1.00 97.94 70 TYR A N 1
ATOM 560 C CA . TYR A 1 70 ? -7.463 3.989 4.228 1.00 97.94 70 TYR A CA 1
ATOM 561 C C . TYR A 1 70 ? -6.836 3.476 5.534 1.00 97.94 70 TYR A C 1
ATOM 563 O O . TYR A 1 70 ? -7.554 3.008 6.421 1.00 97.94 70 TYR A O 1
ATOM 571 N N . HIS A 1 71 ? -5.517 3.620 5.690 1.00 98.00 71 HIS A N 1
ATOM 572 C CA . HIS A 1 71 ? -4.794 3.198 6.889 1.00 98.00 71 HIS A CA 1
ATOM 573 C C . HIS A 1 71 ? -5.332 3.887 8.151 1.00 98.00 71 HIS A C 1
ATOM 575 O O . HIS A 1 71 ? -5.642 3.235 9.149 1.00 98.00 71 HIS A O 1
ATOM 581 N N . THR A 1 72 ? -5.527 5.206 8.079 1.00 97.19 72 THR A N 1
ATOM 582 C CA . THR A 1 72 ? -6.064 6.013 9.184 1.00 97.19 72 THR A CA 1
ATOM 583 C C . THR A 1 72 ? -7.476 5.563 9.572 1.00 97.19 72 THR A C 1
ATOM 585 O O . THR A 1 72 ? -7.826 5.504 10.754 1.00 97.19 72 THR A O 1
ATOM 588 N N . GLN A 1 73 ? -8.319 5.230 8.591 1.00 96.69 73 GLN A N 1
ATOM 589 C CA . GLN A 1 73 ? -9.669 4.730 8.850 1.00 96.69 73 GLN A CA 1
ATOM 590 C C . GLN A 1 73 ? -9.655 3.333 9.489 1.00 96.69 73 GLN A C 1
ATOM 592 O O . GLN A 1 73 ? -10.472 3.044 10.371 1.00 96.69 73 GLN A O 1
ATOM 597 N N . LEU A 1 74 ? -8.717 2.475 9.085 1.00 96.06 74 LEU A N 1
ATOM 598 C CA . LEU A 1 74 ? -8.540 1.150 9.671 1.00 96.06 74 LEU A CA 1
ATOM 599 C C . LEU A 1 74 ? -8.119 1.240 11.148 1.00 96.06 74 LEU A C 1
ATOM 601 O O . LEU A 1 74 ? -8.744 0.589 11.985 1.00 96.06 74 LEU A O 1
ATOM 605 N N . GLN A 1 75 ? -7.164 2.115 11.489 1.00 96.31 75 GLN A N 1
ATOM 606 C CA . GLN A 1 75 ? -6.762 2.384 12.882 1.00 96.31 75 GLN A CA 1
ATOM 607 C C . GLN A 1 75 ? -7.958 2.798 13.750 1.00 96.31 75 GLN A C 1
ATOM 609 O O . GLN A 1 75 ? -8.229 2.188 14.785 1.00 96.31 75 GLN A O 1
ATOM 614 N N . LYS A 1 76 ? -8.750 3.771 13.282 1.00 95.00 76 LYS A N 1
ATOM 615 C CA . LYS A 1 76 ? -9.958 4.233 13.990 1.00 95.00 76 LYS A CA 1
ATOM 616 C C . LYS A 1 76 ? -10.982 3.121 14.196 1.00 95.00 76 LYS A C 1
ATOM 618 O O . LYS A 1 76 ? -11.662 3.089 15.219 1.00 95.00 76 LYS A O 1
ATOM 623 N N . THR A 1 77 ? -11.118 2.221 13.226 1.00 92.94 77 THR A N 1
ATOM 624 C CA . THR A 1 77 ? -12.049 1.088 13.314 1.00 92.94 77 THR A CA 1
ATOM 625 C C . THR A 1 77 ? -11.620 0.126 14.421 1.00 92.94 77 THR A C 1
ATOM 627 O O . THR A 1 77 ? -12.449 -0.285 15.231 1.00 92.94 77 THR A O 1
ATOM 630 N N . ILE A 1 78 ? -10.324 -0.174 14.511 1.00 91.94 78 ILE A N 1
ATOM 631 C CA . ILE A 1 78 ? -9.747 -1.027 15.558 1.00 91.94 78 ILE A CA 1
ATOM 632 C C . ILE A 1 78 ? -9.931 -0.390 16.945 1.00 91.94 78 ILE A C 1
ATOM 634 O O . ILE A 1 78 ? -10.455 -1.028 17.861 1.00 91.94 78 ILE A O 1
ATOM 638 N N . GLU A 1 79 ? -9.601 0.895 17.092 1.00 90.50 79 GLU A N 1
ATOM 639 C CA . GLU A 1 79 ? -9.782 1.644 18.345 1.00 90.50 79 GLU A CA 1
ATOM 640 C C . GLU A 1 79 ? -11.261 1.753 18.761 1.00 90.50 79 GLU A C 1
ATOM 642 O O . GLU A 1 79 ? -11.618 1.603 19.937 1.00 90.50 79 GLU A O 1
ATOM 647 N N . GLY A 1 80 ? -12.156 1.977 17.795 1.00 83.38 80 GLY A N 1
ATOM 648 C CA . GLY A 1 80 ? -13.602 2.016 18.007 1.00 83.38 80 GLY A CA 1
ATOM 649 C C . GLY A 1 80 ? -14.155 0.687 18.528 1.00 83.38 80 GLY A C 1
ATOM 650 O O . GLY A 1 80 ? -14.958 0.670 19.464 1.00 83.38 80 GLY A O 1
ATOM 651 N N . ILE A 1 81 ? -13.676 -0.438 17.993 1.00 73.62 81 ILE A N 1
ATOM 652 C CA . ILE A 1 81 ? -14.031 -1.781 18.476 1.00 73.62 81 ILE A CA 1
ATOM 653 C C . ILE A 1 81 ? -13.507 -1.998 19.905 1.00 73.62 81 ILE A C 1
ATOM 655 O O . ILE A 1 81 ? -14.253 -2.459 20.776 1.00 73.62 81 ILE A O 1
ATOM 659 N N . ALA A 1 82 ? -12.260 -1.610 20.187 1.00 67.50 82 ALA A N 1
ATOM 660 C CA . ALA A 1 82 ? -11.662 -1.753 21.515 1.00 67.50 82 ALA A CA 1
ATOM 661 C C . ALA A 1 82 ? -12.408 -0.942 22.596 1.00 67.50 82 ALA A C 1
ATOM 663 O O . ALA A 1 82 ? -12.587 -1.406 23.726 1.00 67.50 82 ALA A O 1
ATOM 664 N N . THR A 1 83 ? -12.892 0.256 22.256 1.00 60.03 83 THR A N 1
ATOM 665 C CA . THR A 1 83 ? -13.640 1.128 23.180 1.00 60.03 83 THR A CA 1
ATOM 666 C C . THR A 1 83 ? -15.116 0.739 23.329 1.00 60.03 83 THR A C 1
ATOM 668 O O . THR A 1 83 ? -15.682 0.911 24.413 1.00 60.03 83 THR A O 1
ATOM 671 N N . SER A 1 84 ? -15.730 0.164 22.290 1.00 58.47 84 SER A N 1
ATOM 672 C CA . SER A 1 84 ? -17.080 -0.418 22.317 1.00 58.47 84 SER A CA 1
ATOM 673 C C . SER A 1 84 ? -17.161 -1.658 23.216 1.00 58.47 84 SER A C 1
ATOM 675 O O . SER A 1 84 ? -18.078 -1.767 24.035 1.00 58.47 84 SER A O 1
ATOM 677 N N . SER A 1 85 ? -16.161 -2.544 23.150 1.00 55.12 85 SER A N 1
ATOM 678 C CA . SER A 1 85 ? -16.093 -3.756 23.982 1.00 55.12 85 SER A CA 1
ATOM 679 C C . SER A 1 85 ? -15.996 -3.478 25.488 1.00 55.12 85 SER A C 1
ATOM 681 O O . SER A 1 85 ? -16.286 -4.358 26.294 1.00 55.12 85 SER A O 1
ATOM 683 N N . LYS A 1 86 ? -15.651 -2.250 25.900 1.00 53.69 86 LYS A N 1
ATOM 684 C CA . LYS A 1 86 ? -15.521 -1.860 27.314 1.00 53.69 86 LYS A CA 1
ATOM 685 C C . LYS A 1 86 ? -16.812 -1.321 27.950 1.00 53.69 86 LYS A C 1
ATOM 687 O O . LYS A 1 86 ? -16.801 -1.014 29.137 1.00 53.69 86 LYS A O 1
ATOM 692 N N . ARG A 1 87 ? -17.919 -1.188 27.200 1.00 51.22 87 ARG A N 1
ATOM 693 C CA . ARG A 1 87 ? -19.183 -0.574 27.676 1.00 51.22 87 ARG A CA 1
ATOM 694 C C . ARG A 1 87 ? -20.389 -1.521 27.677 1.00 51.22 87 ARG A C 1
ATOM 696 O O . ARG A 1 87 ? -21.503 -1.106 27.3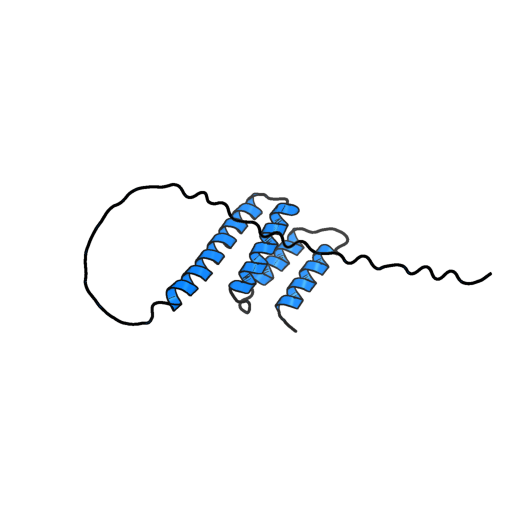73 1.00 51.22 87 ARG A O 1
ATOM 703 N N . LYS A 1 88 ? -20.193 -2.787 28.052 1.00 47.25 88 LYS A N 1
ATOM 704 C CA . LYS A 1 88 ? -21.291 -3.663 28.499 1.00 47.25 88 LYS A CA 1
ATOM 705 C C . LYS A 1 88 ? -21.133 -3.984 29.984 1.00 47.25 88 LYS A C 1
ATOM 707 O O . LYS A 1 88 ? -20.890 -5.119 30.368 1.00 47.25 88 LYS A O 1
ATOM 712 N N . SER A 1 89 ? -21.255 -2.958 30.815 1.00 42.81 89 SER A N 1
ATOM 713 C CA . SER A 1 89 ? -21.594 -3.108 32.229 1.00 42.81 89 SER A CA 1
ATOM 714 C C . SER A 1 89 ? -22.622 -2.032 32.553 1.00 42.81 89 SER A C 1
ATOM 716 O O . SER A 1 89 ? -22.314 -0.841 32.552 1.00 42.81 89 SER A O 1
ATOM 718 N N . ASP A 1 90 ? -23.852 -2.494 32.713 1.00 48.81 90 ASP A N 1
ATOM 719 C CA . ASP A 1 90 ? -25.057 -1.743 33.030 1.00 48.81 90 ASP A CA 1
ATOM 720 C C . ASP A 1 90 ? -24.911 -1.026 34.384 1.00 48.81 90 ASP A C 1
ATOM 722 O O . ASP A 1 90 ? -24.609 -1.676 35.384 1.00 48.81 90 ASP A O 1
ATOM 726 N N . HIS A 1 91 ? -25.091 0.296 34.415 1.00 41.47 91 HIS A N 1
ATOM 727 C CA . HIS A 1 91 ? -25.740 0.977 35.537 1.00 41.47 91 HIS A CA 1
ATOM 728 C C . HIS A 1 91 ? -26.165 2.386 35.107 1.00 41.47 91 HIS A C 1
ATOM 730 O O . HIS A 1 91 ? -25.353 3.301 34.948 1.00 41.47 91 HIS A O 1
ATOM 736 N N . GLU A 1 92 ? -27.470 2.560 34.956 1.00 46.88 92 GLU A N 1
ATOM 737 C CA . GLU A 1 92 ? -28.144 3.847 34.872 1.00 46.88 92 GLU A CA 1
ATOM 738 C C . GLU A 1 92 ? -27.833 4.705 36.111 1.00 46.88 92 GLU A C 1
ATOM 740 O O . GLU A 1 92 ? -28.123 4.320 37.241 1.00 46.88 92 GLU A O 1
ATOM 745 N N . SER A 1 93 ? -27.237 5.886 35.934 1.00 35.53 93 SER A N 1
ATOM 746 C CA . SER A 1 93 ? -27.289 6.930 36.961 1.00 35.53 93 SER A CA 1
ATOM 747 C C . SER A 1 93 ? -27.197 8.321 36.341 1.00 35.53 93 SER A C 1
ATOM 749 O O . SER A 1 93 ? -26.255 8.665 35.628 1.00 35.53 93 SER A O 1
ATOM 751 N N . LYS A 1 94 ? -28.241 9.101 36.617 1.00 43.12 94 LYS A N 1
ATOM 752 C CA . LYS A 1 94 ? -28.429 10.513 36.279 1.00 43.12 94 LYS A CA 1
ATOM 753 C C . LYS A 1 94 ? -27.361 11.386 36.947 1.00 43.12 94 LYS A C 1
ATOM 755 O O . LYS A 1 94 ? -27.053 11.183 38.116 1.00 43.12 94 LYS A O 1
ATOM 760 N N . GLY A 1 95 ? -26.925 12.451 36.271 1.00 32.22 95 GLY A N 1
ATOM 761 C CA . GLY A 1 95 ? -26.220 13.552 36.935 1.00 32.22 95 GLY A CA 1
ATOM 762 C C . GLY A 1 95 ? -25.554 14.550 35.991 1.00 32.22 95 GLY A C 1
ATOM 763 O O . GLY A 1 95 ? -24.438 14.328 35.542 1.00 32.22 95 GLY A O 1
ATOM 764 N N . ASN A 1 96 ? -26.234 15.669 35.727 1.00 39.59 96 ASN A N 1
ATOM 765 C CA . ASN A 1 96 ? -25.659 16.885 35.144 1.00 39.59 96 ASN A CA 1
ATOM 766 C C . ASN A 1 96 ? -24.548 17.465 36.041 1.00 39.59 96 ASN A C 1
ATOM 768 O O . ASN A 1 96 ? -24.798 17.636 37.231 1.00 39.59 96 ASN A O 1
ATOM 772 N N . HIS A 1 97 ? -23.436 17.933 35.464 1.00 38.91 97 HIS A N 1
ATOM 773 C CA . HIS A 1 97 ? -22.910 19.280 35.745 1.00 38.91 97 HIS A CA 1
ATOM 774 C C . HIS A 1 97 ? -21.896 19.711 34.674 1.00 38.91 97 HIS A C 1
ATOM 776 O O . HIS A 1 97 ? -20.926 19.013 34.387 1.00 38.91 97 HIS A O 1
ATOM 782 N N . SER A 1 98 ? -22.137 20.881 34.087 1.00 41.97 98 SER A N 1
ATOM 783 C CA . SER A 1 98 ? -21.207 21.595 33.216 1.00 41.97 98 SER A CA 1
ATOM 784 C C . SER A 1 98 ? -20.065 22.184 34.036 1.00 41.97 98 SER A C 1
ATOM 786 O O . SER A 1 98 ? -20.340 22.856 35.022 1.00 41.97 98 SER A O 1
ATOM 788 N N . GLU A 1 99 ? -18.818 22.080 33.577 1.00 40.53 99 GLU A N 1
ATOM 789 C CA . GLU A 1 99 ? -17.825 23.116 33.874 1.00 40.53 99 GLU A CA 1
ATOM 790 C C . GLU A 1 99 ? -16.723 23.187 32.816 1.00 40.53 99 GLU A C 1
ATOM 792 O O . GLU A 1 99 ? -16.117 22.207 32.391 1.00 40.53 99 GLU A O 1
ATOM 797 N N . LYS A 1 100 ? -16.539 24.415 32.348 1.00 48.84 100 LYS A N 1
ATOM 798 C CA . LYS A 1 100 ? -15.735 24.852 31.218 1.00 48.84 100 LYS A CA 1
ATOM 799 C C . LYS A 1 100 ? -14.376 25.284 31.760 1.00 48.84 100 LYS A C 1
ATOM 801 O O . LYS A 1 100 ? -14.331 26.243 32.526 1.00 48.84 100 LYS A O 1
ATOM 806 N N . ARG A 1 101 ? -13.275 24.648 31.344 1.00 40.94 101 ARG A N 1
ATOM 807 C CA . ARG A 1 101 ? -11.922 25.218 31.478 1.00 40.94 101 ARG A CA 1
ATOM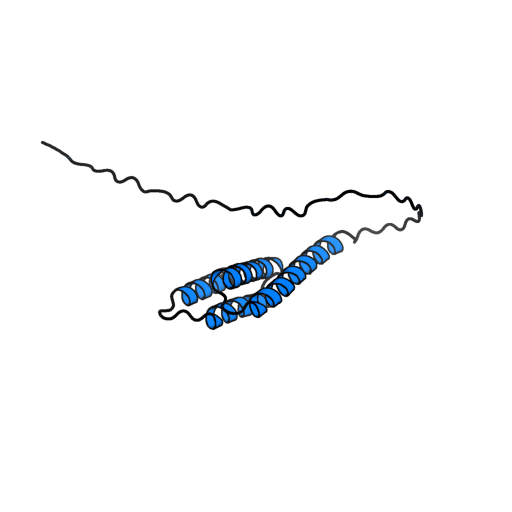 808 C C . ARG A 1 101 ? -11.072 24.960 30.238 1.00 40.94 101 ARG A C 1
ATOM 810 O O . ARG A 1 101 ? -11.119 23.903 29.621 1.00 40.94 101 ARG A O 1
ATOM 817 N N . SER A 1 102 ? -10.366 26.020 29.876 1.00 39.47 102 SER A N 1
ATOM 818 C CA . SER A 1 102 ? -9.702 26.294 28.610 1.00 39.47 102 SER A CA 1
ATOM 819 C C . SER A 1 102 ? -8.237 25.844 28.584 1.00 39.47 102 SER A C 1
ATOM 821 O O . SER A 1 102 ? -7.548 26.004 29.582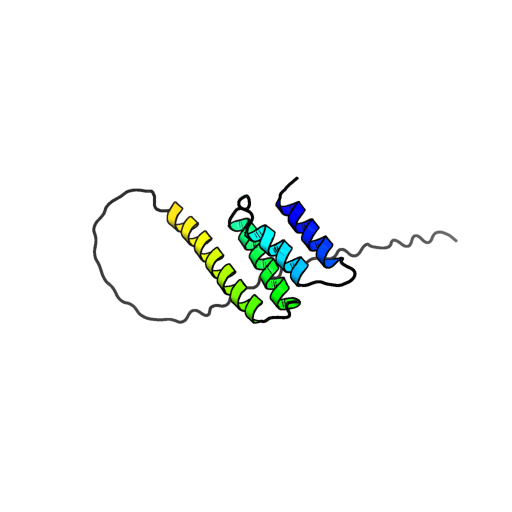 1.00 39.47 102 SER A O 1
ATOM 823 N N . HIS A 1 103 ? -7.795 25.449 27.381 1.00 43.12 103 HIS A N 1
ATOM 824 C CA . HIS A 1 103 ? -6.460 25.610 26.769 1.00 43.12 103 HIS A CA 1
ATOM 825 C C . HIS A 1 103 ? -5.248 24.927 27.426 1.00 43.12 103 HIS A C 1
ATOM 827 O O . HIS A 1 103 ? -4.823 25.341 28.493 1.00 43.12 103 HIS A O 1
ATOM 833 N N . THR A 1 104 ? -4.578 24.050 26.665 1.00 33.22 104 THR A N 1
ATOM 834 C CA . THR A 1 104 ? -3.184 24.248 26.206 1.00 33.22 104 THR A CA 1
ATOM 835 C C . THR A 1 104 ? -2.813 23.244 25.102 1.00 33.22 104 THR A C 1
ATOM 837 O O . THR A 1 104 ? -3.264 22.103 25.093 1.00 33.22 104 THR A O 1
ATOM 840 N N . ASN A 1 105 ? -2.006 23.721 24.148 1.00 45.28 105 ASN A N 1
ATOM 841 C CA . ASN A 1 105 ? -1.354 22.975 23.068 1.00 45.28 105 ASN A CA 1
ATOM 842 C C . ASN A 1 105 ? -0.699 21.672 23.551 1.00 45.28 105 ASN A C 1
ATOM 844 O O . ASN A 1 105 ? 0.136 21.710 24.453 1.00 45.28 105 ASN A O 1
ATOM 848 N N . ALA A 1 106 ? -0.953 20.567 22.849 1.00 37.84 106 ALA A N 1
ATOM 849 C CA . ALA A 1 106 ? -0.129 19.365 22.918 1.00 37.84 106 ALA A CA 1
ATOM 850 C C . ALA A 1 106 ? 0.256 18.932 21.496 1.00 37.84 106 ALA A C 1
ATOM 852 O O . ALA A 1 106 ? -0.504 18.306 20.767 1.00 37.84 106 ALA A O 1
ATOM 853 N N . ASN A 1 107 ? 1.450 19.382 21.126 1.00 41.69 107 ASN A N 1
ATOM 854 C CA . ASN A 1 107 ? 2.365 18.860 20.121 1.00 41.69 107 ASN A CA 1
ATOM 855 C C . ASN A 1 107 ? 2.145 17.362 19.797 1.00 41.69 107 ASN A C 1
ATOM 857 O O . ASN A 1 107 ? 2.469 16.505 20.619 1.00 41.69 107 ASN A O 1
ATOM 861 N N . TYR A 1 108 ? 1.636 17.044 18.602 1.00 40.38 108 TYR A N 1
ATOM 862 C CA . TYR A 1 108 ? 1.591 15.672 18.080 1.00 40.38 108 TYR A CA 1
ATOM 863 C C . TYR A 1 108 ? 2.985 15.264 17.587 1.00 40.38 108 TYR A C 1
ATOM 865 O O . TYR A 1 108 ? 3.260 15.229 16.392 1.00 40.38 108 TYR A O 1
ATOM 873 N N . GLY A 1 109 ? 3.888 14.987 18.524 1.00 38.75 109 GLY A N 1
ATOM 874 C CA . GLY A 1 109 ? 5.108 14.241 18.240 1.00 38.75 109 GLY A CA 1
ATOM 875 C C . GLY A 1 109 ? 4.805 12.751 18.341 1.00 38.75 109 GLY A C 1
ATOM 876 O O . GLY A 1 109 ? 4.720 12.225 19.447 1.00 38.75 109 GLY A O 1
ATOM 877 N N . ILE A 1 110 ? 4.618 12.077 17.206 1.00 49.28 110 ILE A N 1
ATOM 878 C CA . ILE A 1 110 ? 4.589 10.611 17.146 1.00 49.28 110 ILE A CA 1
ATOM 879 C C . ILE A 1 110 ? 6.035 10.116 17.304 1.00 49.28 110 ILE A C 1
ATOM 881 O O . ILE A 1 110 ? 6.877 10.482 16.481 1.00 49.28 110 ILE A O 1
ATOM 885 N N . PRO A 1 111 ? 6.377 9.310 18.327 1.00 43.12 111 PRO A N 1
ATOM 886 C CA . PRO A 1 111 ? 7.692 8.698 18.384 1.00 43.12 111 PRO A CA 1
ATOM 887 C C . PRO A 1 111 ? 7.736 7.535 17.386 1.00 43.12 111 PRO A C 1
ATOM 889 O O . PRO A 1 111 ? 7.132 6.487 17.607 1.00 43.12 111 PRO A O 1
ATOM 892 N N . TYR A 1 112 ? 8.469 7.716 16.287 1.00 38.34 112 TYR A N 1
ATOM 893 C CA . TYR A 1 112 ? 8.948 6.601 15.474 1.00 38.34 112 TYR A CA 1
ATOM 894 C C . TYR A 1 112 ? 9.857 5.728 16.351 1.00 38.34 112 TYR A C 1
ATOM 896 O O . TYR A 1 112 ? 10.941 6.152 16.756 1.00 38.34 112 TYR A O 1
ATOM 904 N N . VAL A 1 113 ? 9.419 4.510 16.674 1.00 45.28 113 VAL A N 1
ATOM 905 C CA . VAL A 1 113 ? 10.260 3.522 17.362 1.00 45.28 113 VAL A CA 1
ATOM 906 C C . VAL A 1 113 ? 11.058 2.779 16.296 1.00 45.28 113 VAL A C 1
ATOM 908 O O . VAL A 1 113 ? 10.617 1.770 15.754 1.00 45.28 113 VAL A O 1
ATOM 911 N N . GLN A 1 114 ? 12.234 3.304 15.965 1.00 41.53 114 GLN A N 1
ATOM 912 C CA . GLN A 1 114 ? 13.167 2.652 15.052 1.00 41.53 114 GLN A CA 1
ATOM 913 C C . GLN A 1 114 ? 13.817 1.465 15.787 1.00 41.53 114 GLN A C 1
ATOM 915 O O . GLN A 1 114 ? 14.728 1.642 16.597 1.00 41.53 114 GLN A O 1
ATOM 920 N N . GLN A 1 115 ? 13.321 0.245 15.556 1.00 46.91 115 GLN A N 1
ATOM 921 C CA . GLN A 1 115 ? 14.004 -0.971 16.007 1.00 46.91 115 GLN A CA 1
ATOM 922 C C . GLN A 1 115 ? 15.316 -1.109 15.226 1.00 46.91 115 GLN A C 1
ATOM 924 O O . GLN A 1 115 ? 15.324 -1.458 14.048 1.00 46.91 115 GLN A O 1
ATOM 929 N N . GLN A 1 116 ? 16.435 -0.805 15.885 1.00 43.31 116 GLN A N 1
ATOM 930 C CA . GLN A 1 116 ? 17.769 -1.047 15.345 1.00 43.31 116 GLN A CA 1
ATOM 931 C C . GLN A 1 116 ? 18.014 -2.556 15.255 1.00 43.31 116 GLN A C 1
ATOM 933 O O . GLN A 1 116 ? 18.097 -3.244 16.274 1.00 43.31 116 GLN A O 1
ATOM 938 N N . GLN A 1 117 ? 18.158 -3.066 14.033 1.00 39.69 117 GLN A N 1
ATOM 939 C CA . GLN A 1 117 ? 18.633 -4.422 13.786 1.00 39.69 117 GLN A CA 1
ATOM 940 C C . GLN A 1 117 ? 20.130 -4.492 14.120 1.00 39.69 117 GLN A C 1
ATOM 942 O O . GLN A 1 117 ? 20.948 -3.792 13.525 1.00 39.69 117 GLN A O 1
ATOM 947 N N . GLN A 1 118 ? 20.486 -5.317 15.104 1.00 34.34 118 GLN A N 1
ATOM 948 C CA . GLN A 1 118 ? 21.874 -5.620 15.452 1.00 34.34 118 GLN A CA 1
ATOM 949 C C . GLN A 1 118 ? 22.375 -6.738 14.527 1.00 34.34 118 GLN A C 1
ATOM 951 O O . GLN A 1 118 ? 21.969 -7.892 14.665 1.00 34.34 118 GLN A O 1
ATOM 956 N N . TYR A 1 119 ? 23.248 -6.402 13.578 1.00 31.84 119 TYR A N 1
ATOM 957 C CA . TYR A 1 119 ? 23.940 -7.386 12.746 1.00 31.84 119 TYR A CA 1
ATOM 958 C C . TYR A 1 119 ? 25.090 -8.018 13.543 1.00 31.84 119 TYR A C 1
ATOM 960 O O . TYR A 1 119 ? 25.997 -7.321 13.996 1.00 31.84 119 TYR A O 1
ATOM 968 N N . TYR A 1 120 ? 25.072 -9.342 13.702 1.00 40.66 120 TYR A N 1
ATOM 969 C CA . TYR A 1 120 ? 26.223 -10.090 14.208 1.00 40.66 120 TYR A CA 1
ATOM 970 C C . TYR A 1 120 ? 27.304 -10.168 13.122 1.00 40.66 120 TYR A C 1
ATOM 972 O O . TYR A 1 120 ? 27.061 -10.696 12.039 1.00 40.66 120 TYR A O 1
ATOM 980 N N . VAL A 1 121 ? 28.513 -9.689 13.424 1.00 49.00 121 VAL A N 1
ATOM 981 C CA . VAL A 1 121 ? 29.714 -9.994 12.633 1.00 49.00 121 VAL A CA 1
ATOM 982 C C . VAL A 1 121 ? 30.302 -11.320 13.118 1.00 49.00 121 VAL A C 1
ATOM 984 O O . VAL A 1 121 ? 30.602 -11.486 14.300 1.00 49.00 121 VAL A O 1
ATOM 987 N N . ALA A 1 122 ? 30.435 -12.292 12.215 1.00 46.94 122 ALA A N 1
ATOM 988 C CA . ALA A 1 122 ? 31.081 -13.564 12.514 1.00 46.94 122 ALA A CA 1
ATOM 989 C C . ALA A 1 122 ? 32.593 -13.348 12.697 1.00 46.94 122 ALA A C 1
ATOM 991 O O . ALA A 1 122 ? 33.263 -12.818 11.811 1.00 46.94 122 ALA A O 1
ATOM 992 N N . ALA A 1 123 ? 33.133 -13.757 13.846 1.00 48.53 123 ALA A N 1
ATOM 993 C CA . ALA A 1 123 ? 34.568 -13.741 14.095 1.00 48.53 123 ALA A CA 1
ATOM 994 C C . ALA A 1 123 ? 35.257 -14.825 13.249 1.00 48.53 123 ALA A C 1
ATOM 996 O O . ALA A 1 123 ? 34.989 -16.014 13.411 1.00 48.53 123 ALA A O 1
ATOM 997 N N . THR A 1 124 ? 36.161 -14.424 12.357 1.00 46.59 124 THR A N 1
ATOM 998 C CA . THR A 1 124 ? 37.065 -15.342 11.660 1.00 46.59 124 THR A CA 1
ATOM 999 C C . THR A 1 124 ? 38.219 -15.699 12.593 1.00 46.59 124 THR A C 1
ATOM 1001 O O . THR A 1 124 ? 39.086 -14.867 12.857 1.00 46.59 124 THR A O 1
ATOM 1004 N N . THR A 1 125 ? 38.257 -16.929 13.104 1.00 45.66 125 THR A N 1
ATOM 1005 C CA . THR A 1 125 ? 39.456 -17.457 13.764 1.00 45.66 125 THR A CA 1
ATOM 1006 C C . THR A 1 125 ? 40.447 -17.914 12.699 1.00 45.66 125 THR A C 1
ATOM 1008 O O . THR A 1 125 ? 40.312 -19.007 12.154 1.00 45.66 125 THR A O 1
ATOM 1011 N N . THR A 1 126 ? 41.444 -17.079 12.403 1.00 44.38 126 THR A N 1
ATOM 1012 C CA . THR A 1 126 ? 42.666 -17.510 11.715 1.00 44.38 126 THR A CA 1
ATOM 1013 C C . THR A 1 126 ? 43.461 -18.390 12.674 1.00 44.38 126 THR A C 1
ATOM 1015 O O . THR A 1 126 ? 4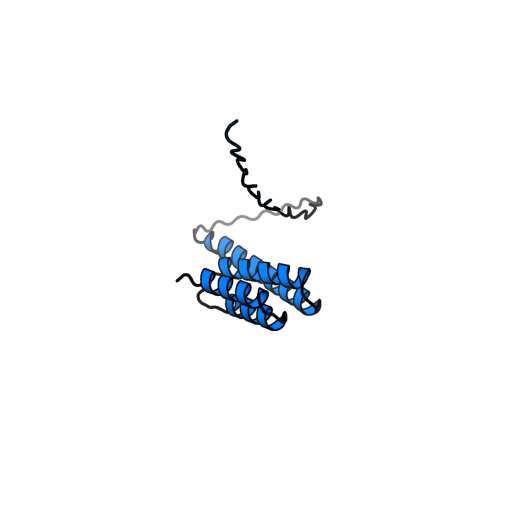4.141 -17.905 13.576 1.00 44.38 126 THR A O 1
ATOM 1018 N N . THR A 1 127 ? 43.332 -19.701 12.509 1.00 49.53 127 THR A N 1
ATOM 1019 C CA . THR A 1 127 ? 44.275 -20.684 13.034 1.00 49.53 127 THR A CA 1
ATOM 1020 C C . THR A 1 127 ? 45.399 -20.844 12.018 1.00 49.53 127 THR A C 1
ATOM 1022 O O . THR A 1 127 ? 45.289 -21.680 11.126 1.00 49.53 127 THR A O 1
ATOM 1025 N N . ASP A 1 128 ? 46.465 -20.054 12.141 1.00 50.38 128 ASP A N 1
ATOM 1026 C CA . ASP A 1 128 ? 47.738 -20.400 11.507 1.00 50.38 128 ASP A CA 1
ATOM 1027 C C . ASP A 1 128 ? 48.596 -21.147 12.526 1.00 50.38 128 ASP A C 1
ATOM 1029 O O . ASP A 1 128 ? 48.997 -20.619 13.566 1.00 50.38 128 ASP A O 1
ATOM 1033 N N . GLY A 1 129 ? 48.788 -22.432 12.242 1.00 50.00 129 GLY A N 1
ATOM 1034 C CA . GLY A 1 129 ? 49.677 -23.313 12.973 1.00 50.00 129 GLY A CA 1
ATOM 1035 C C . GLY A 1 129 ? 51.115 -23.238 12.460 1.00 50.00 129 GLY A C 1
ATOM 1036 O O . GLY A 1 129 ? 51.351 -23.066 11.272 1.00 50.00 129 GLY A O 1
ATOM 1037 N N . LEU A 1 130 ? 52.032 -23.473 13.401 1.00 44.50 130 LEU A N 1
ATOM 1038 C CA . LEU A 1 130 ? 53.292 -24.217 13.261 1.00 44.50 130 LEU A CA 1
ATOM 1039 C C . LEU A 1 130 ? 54.279 -23.794 12.154 1.00 44.50 130 LEU A C 1
ATOM 1041 O O . LEU A 1 130 ? 54.192 -24.273 11.025 1.00 44.50 130 LEU A O 1
ATOM 1045 N N . LEU A 1 131 ? 55.341 -23.083 12.560 1.00 43.19 131 LEU A N 1
ATOM 1046 C CA . LEU A 1 131 ? 56.722 -23.607 12.600 1.00 43.19 131 LEU A CA 1
ATOM 1047 C C . LEU A 1 131 ? 57.653 -22.683 13.395 1.00 43.19 131 LEU A C 1
ATOM 1049 O O . LEU A 1 131 ? 57.584 -21.453 13.188 1.00 43.19 131 LEU A O 1
#

pLDDT: mean 72.59, std 23.65, range [31.84, 98.25]

Radius of gyration: 23.88 Å; Cα contacts (8 Å, |Δi|>4): 50; chains: 1; bounding box: 85×50×51 Å

Secondary structure (DSSP, 8-state):
--HHHHHHHHHHHHHT-SS--HHHHHHHHHHHHH-TTS-HHHHHHHHHHHHHHHHHT-S-HHHHHHHHHHHHHHHHHHHHHHHHTT--------------------------------PPPPP--------

Nearest PDB structures (foldseek):
  6g70-assembly1_A  TM=8.710E-01  e=4.528E-03  Mus musculus
  5w94-assembly2_C  TM=6.659E-01  e=9.945E+00  Saccharomyces cerevisiae

Mean predicted aligned error: 17.51 Å